Protein AF-A0A3B8IC96-F1 (afdb_monomer_lite)

Foldseek 3Di:
DDLLLLLLLLLCVVCVVVVRNVCSLVRSLLLVLVLVLLVVVLVLLVVCVVDVCSVVVVVVVLCVVPNPPDVVVSVVVVSVVSSVVSSVVSCVPQSDPVNSVVSVVVLVPDDPVVSVVSSVSNVCSSVVSVVVSVVSVVVSVVVD

Sequence (144 aa):
MNLIQALYCNQYFELKPKGKADMAKKNGTALTAIALVMYVFGFIFLAMIISPGLDEAMGDLLKDIFGRRQGRMVGRLVALVVFAAIFGIVKLVWDREPVYQATIQQFERMPEGEQARISKKGFRFFVFSLPSIALVILYAFLAS

Secondary structure (DSSP, 8-state):
--HHHHHHHHHHHHHGGGT-HHHHHHHHHHHHHHHHHHHHHHHHHHHHHH-TTHHHHHHHHHHHHH-S--HHHHHHHHHHHHHHHHHHHHHHHT--HHHHHHHHHHHHTS-HHHHHHHHHHHHHHHHHHHHHHHHHHHHHHHH-

Structure (mmCIF, N/CA/C/O backbone):
data_AF-A0A3B8IC96-F1
#
_entry.id   AF-A0A3B8IC96-F1
#
loop_
_atom_site.group_PDB
_atom_site.id
_atom_site.type_symbol
_atom_site.label_atom_id
_atom_site.label_alt_id
_atom_site.label_comp_id
_atom_site.label_asym_id
_atom_site.label_entity_id
_atom_site.label_seq_id
_atom_site.pdbx_PDB_ins_code
_atom_site.Cartn_x
_atom_site.Cartn_y
_atom_site.Cartn_z
_atom_site.occupancy
_atom_site.B_iso_or_equiv
_atom_site.auth_seq_id
_atom_site.auth_comp_id
_atom_site.auth_asym_id
_atom_site.auth_atom_id
_atom_site.pdbx_PDB_model_num
ATOM 1 N N . MET A 1 1 ? -2.648 -11.159 12.282 1.00 85.06 1 MET A N 1
ATOM 2 C CA . MET A 1 1 ? -2.939 -10.248 11.153 1.00 85.06 1 MET A CA 1
ATOM 3 C C . MET A 1 1 ? -1.672 -9.934 10.377 1.00 85.06 1 MET A C 1
ATOM 5 O O . MET A 1 1 ? -0.636 -9.664 10.992 1.00 85.06 1 MET A O 1
ATOM 9 N N . ASN A 1 2 ? -1.748 -9.992 9.046 1.00 89.56 2 ASN A N 1
ATOM 10 C CA . ASN A 1 2 ? -0.651 -9.600 8.153 1.00 89.56 2 ASN A CA 1
ATOM 11 C C . ASN A 1 2 ? -0.554 -8.062 8.008 1.00 89.56 2 ASN A C 1
ATOM 13 O O . ASN A 1 2 ? -1.344 -7.328 8.602 1.00 89.56 2 ASN A O 1
ATOM 17 N N . LEU A 1 3 ? 0.450 -7.568 7.271 1.00 87.19 3 LEU A N 1
ATOM 18 C CA . LEU A 1 3 ? 0.704 -6.125 7.122 1.00 87.19 3 LEU A CA 1
ATOM 19 C C . LEU A 1 3 ? -0.425 -5.392 6.389 1.00 87.19 3 LEU A C 1
ATOM 21 O O . LEU A 1 3 ? -0.806 -4.303 6.807 1.00 87.19 3 LEU A O 1
ATOM 25 N N . ILE A 1 4 ? -0.995 -6.014 5.356 1.00 86.88 4 ILE A N 1
ATOM 26 C CA . ILE A 1 4 ? -2.117 -5.449 4.600 1.00 86.88 4 ILE A CA 1
ATOM 27 C C . ILE A 1 4 ? -3.335 -5.319 5.517 1.00 86.88 4 ILE A C 1
ATOM 29 O O . ILE A 1 4 ? -3.873 -4.233 5.672 1.00 86.88 4 ILE A O 1
ATOM 33 N N . GLN A 1 5 ? -3.714 -6.382 6.227 1.00 91.56 5 GLN A N 1
ATOM 34 C CA . GLN A 1 5 ? -4.797 -6.351 7.216 1.00 91.56 5 GLN A CA 1
ATOM 35 C C . GLN A 1 5 ? -4.562 -5.286 8.292 1.00 91.56 5 GLN A C 1
ATOM 37 O O . GLN A 1 5 ? -5.484 -4.559 8.642 1.00 91.56 5 GLN A O 1
ATOM 42 N N . ALA A 1 6 ? -3.326 -5.148 8.783 1.00 93.31 6 ALA A N 1
ATOM 43 C CA . ALA A 1 6 ? -2.980 -4.124 9.765 1.00 93.31 6 ALA A CA 1
ATOM 44 C C . ALA A 1 6 ? -3.204 -2.694 9.238 1.00 93.31 6 ALA A C 1
ATOM 46 O O . ALA A 1 6 ? -3.570 -1.819 10.019 1.00 93.31 6 ALA A O 1
ATOM 47 N N . LEU A 1 7 ? -3.030 -2.459 7.933 1.00 92.19 7 LEU A N 1
ATOM 48 C CA . LEU A 1 7 ? -3.349 -1.193 7.262 1.00 92.19 7 LEU A CA 1
ATOM 49 C C . LEU A 1 7 ? -4.860 -0.909 7.260 1.00 92.19 7 LEU A C 1
ATOM 51 O O . LEU A 1 7 ? -5.272 0.195 7.611 1.00 92.19 7 LEU A O 1
ATOM 55 N N . TYR A 1 8 ? -5.697 -1.905 6.950 1.00 92.88 8 TYR A N 1
ATOM 56 C CA . TYR A 1 8 ? -7.159 -1.761 7.051 1.00 92.88 8 TYR A CA 1
ATOM 57 C C . TYR A 1 8 ? -7.604 -1.517 8.498 1.00 92.88 8 TYR A C 1
ATOM 59 O O . TYR A 1 8 ? -8.423 -0.632 8.748 1.00 92.88 8 TYR A O 1
ATOM 67 N N . CYS A 1 9 ? -7.032 -2.247 9.460 1.00 94.75 9 CYS A N 1
ATOM 68 C CA . CYS A 1 9 ? -7.312 -2.049 10.881 1.00 94.75 9 CYS A CA 1
ATOM 69 C C . CYS A 1 9 ? -6.865 -0.669 11.372 1.00 94.75 9 CYS A C 1
ATOM 71 O O . CYS A 1 9 ? -7.561 -0.063 12.178 1.00 94.75 9 CYS A O 1
ATOM 73 N N . ASN A 1 10 ? -5.737 -0.148 10.878 1.00 95.50 10 ASN A N 1
ATOM 74 C CA . ASN A 1 10 ? -5.294 1.209 11.183 1.00 95.50 10 ASN A CA 1
ATOM 75 C C . ASN A 1 10 ? -6.316 2.251 10.710 1.00 95.50 10 ASN A C 1
ATOM 77 O O . ASN A 1 10 ? -6.762 3.066 11.514 1.00 95.50 10 ASN A O 1
ATOM 81 N N . GLN A 1 11 ? -6.745 2.175 9.448 1.00 95.56 11 GLN A N 1
ATOM 82 C CA . GLN A 1 11 ? -7.745 3.101 8.912 1.00 95.56 11 GLN A CA 1
ATOM 83 C C . GLN A 1 11 ? -9.079 2.995 9.652 1.00 95.56 11 GLN A C 1
ATOM 85 O O . GLN A 1 11 ? -9.709 4.010 9.943 1.00 95.56 11 GLN A O 1
ATOM 90 N N . TYR A 1 12 ? -9.492 1.782 10.020 1.00 95.44 12 TYR A N 1
ATOM 91 C CA . TYR A 1 12 ? -10.693 1.574 10.822 1.00 95.44 12 TYR A CA 1
ATOM 92 C C . TYR A 1 12 ? -10.560 2.180 12.221 1.00 95.44 12 TYR A C 1
ATOM 94 O O . TYR A 1 12 ? -11.424 2.948 12.638 1.00 95.44 12 TYR A O 1
ATOM 102 N N . PHE A 1 13 ? -9.455 1.911 12.917 1.00 95.62 13 PHE A N 1
ATOM 103 C CA . PHE A 1 13 ? -9.173 2.441 14.251 1.00 95.62 13 PHE A CA 1
ATOM 104 C C . PHE A 1 13 ? -9.148 3.977 14.278 1.00 95.62 13 PHE A C 1
ATOM 106 O O . PHE A 1 13 ? -9.647 4.589 15.218 1.00 95.62 13 PHE A O 1
ATOM 113 N N . GLU A 1 14 ? -8.614 4.616 13.235 1.00 94.56 14 GLU A N 1
ATOM 114 C CA . GLU A 1 14 ? -8.536 6.079 13.145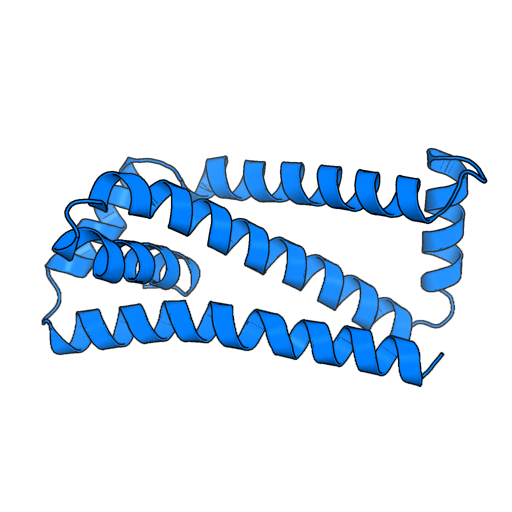 1.00 94.56 14 GLU A CA 1
ATOM 115 C C . GLU A 1 14 ? -9.860 6.756 12.762 1.00 94.56 14 GLU A C 1
ATOM 117 O O . GLU A 1 14 ? -10.097 7.909 13.143 1.00 94.56 14 GLU A O 1
ATOM 122 N N . LEU A 1 15 ? -10.707 6.081 11.977 1.00 95.25 15 LEU A N 1
A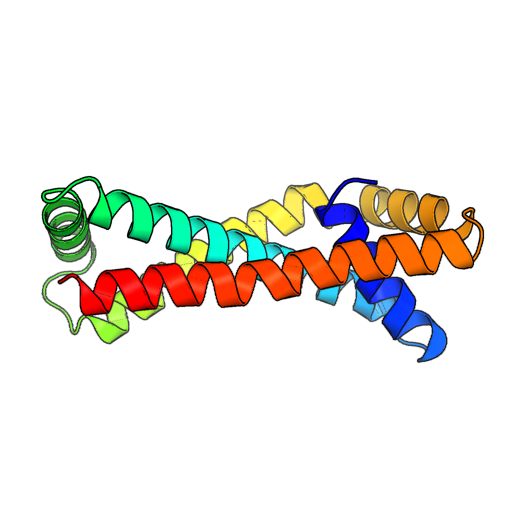TOM 123 C CA . LEU A 1 15 ? -11.926 6.665 11.408 1.00 95.25 15 LEU A CA 1
ATOM 124 C C . LEU A 1 15 ? -13.205 6.275 12.151 1.00 95.25 15 LEU A C 1
ATOM 126 O O . LEU A 1 15 ? -14.151 7.065 12.160 1.00 95.25 15 LEU A O 1
ATOM 130 N N . LYS A 1 16 ? -13.237 5.116 12.817 1.00 94.50 16 LYS A N 1
ATOM 131 C CA . LYS A 1 16 ? -14.359 4.683 13.664 1.00 94.50 16 LYS A CA 1
ATOM 132 C C . LYS A 1 16 ? -14.750 5.730 14.720 1.00 94.50 16 LYS A C 1
ATOM 134 O O . LYS A 1 16 ? -15.917 6.117 14.716 1.00 94.50 16 LYS A O 1
ATOM 139 N N . PRO A 1 17 ? -13.838 6.269 15.560 1.00 93.75 17 PRO A N 1
ATOM 140 C CA . PRO A 1 17 ? -14.208 7.282 16.557 1.00 93.75 17 PRO A CA 1
ATOM 141 C C . PRO A 1 17 ? -14.672 8.609 15.934 1.00 93.75 17 PRO A C 1
ATOM 143 O O . PRO A 1 17 ? -15.265 9.434 16.618 1.00 93.75 17 PRO A O 1
ATOM 146 N N . LYS A 1 18 ? -14.430 8.819 14.632 1.00 94.56 18 LYS A N 1
ATOM 147 C CA . LYS A 1 18 ? -14.869 9.998 13.869 1.00 94.56 18 LYS A CA 1
ATOM 148 C C . LYS A 1 18 ? -16.199 9.773 13.137 1.00 94.56 18 LYS A C 1
ATOM 150 O O . LYS A 1 18 ? -16.595 10.630 12.352 1.00 94.56 18 LYS A O 1
ATOM 155 N N . GLY A 1 19 ? -16.843 8.616 13.320 1.00 92.62 19 GLY A N 1
ATOM 156 C CA . GLY A 1 19 ? -18.077 8.249 12.619 1.00 92.62 19 GLY A CA 1
ATOM 157 C C . GLY A 1 19 ? -17.895 7.966 11.122 1.00 92.62 19 GLY A C 1
ATOM 158 O O . GLY A 1 19 ? -18.861 8.054 10.375 1.00 92.62 19 GLY A O 1
ATOM 159 N N . LYS A 1 20 ? -16.670 7.652 10.670 1.00 93.31 20 LYS A N 1
ATOM 160 C CA . LYS A 1 20 ? -16.314 7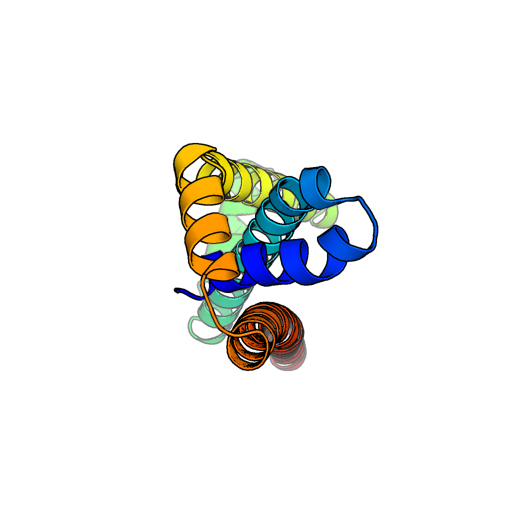.443 9.248 1.00 93.31 20 LYS A CA 1
ATOM 161 C C . LYS A 1 20 ? -15.816 6.021 8.963 1.00 93.31 20 LYS A C 1
ATOM 163 O O . LYS A 1 20 ? -14.902 5.812 8.165 1.00 93.31 20 LYS A O 1
ATOM 168 N N . ALA A 1 21 ? -16.357 5.039 9.680 1.00 87.88 21 ALA A N 1
ATOM 169 C CA . ALA A 1 21 ? -15.950 3.637 9.567 1.00 87.88 21 ALA A CA 1
ATOM 170 C C . ALA A 1 21 ? -16.179 3.062 8.154 1.00 87.88 21 ALA A C 1
ATOM 172 O O . ALA A 1 21 ? -15.392 2.250 7.676 1.00 87.88 21 ALA A O 1
ATOM 173 N N . ASP A 1 22 ? -17.207 3.540 7.459 1.00 86.62 22 ASP A N 1
ATOM 174 C CA . ASP A 1 22 ? -17.538 3.220 6.067 1.00 86.62 22 ASP A CA 1
ATOM 175 C C . ASP A 1 22 ? -16.428 3.615 5.072 1.00 86.62 22 ASP A C 1
ATOM 177 O O . ASP A 1 22 ? -16.190 2.931 4.071 1.00 86.62 22 ASP A O 1
ATOM 181 N N . MET A 1 23 ? -15.694 4.689 5.369 1.00 91.25 23 MET A N 1
ATOM 182 C CA . MET A 1 23 ? -14.573 5.164 4.555 1.00 91.25 23 MET A CA 1
ATOM 183 C C . MET A 1 23 ? -13.274 4.393 4.818 1.00 91.25 23 MET A C 1
ATOM 185 O O . MET A 1 23 ? -12.370 4.409 3.979 1.00 91.25 23 MET A O 1
ATOM 189 N N . ALA A 1 24 ? -13.171 3.682 5.944 1.00 92.38 24 ALA A N 1
ATOM 190 C CA . ALA A 1 24 ? -11.949 2.984 6.336 1.00 92.38 24 ALA A CA 1
ATOM 191 C C . ALA A 1 24 ? -11.536 1.896 5.347 1.00 92.38 24 ALA A C 1
ATOM 193 O O . ALA A 1 24 ? -10.348 1.748 5.058 1.00 92.38 24 ALA A O 1
ATOM 194 N N . LYS A 1 25 ? -12.510 1.176 4.785 1.00 91.62 25 LYS A N 1
ATOM 195 C CA . LYS A 1 25 ? -12.265 0.179 3.743 1.00 91.62 25 LYS A CA 1
ATOM 196 C C . LYS A 1 25 ? -11.642 0.821 2.503 1.00 91.62 25 LYS A C 1
ATOM 198 O O . LYS A 1 25 ? -10.547 0.441 2.104 1.00 91.62 25 LYS A O 1
ATOM 203 N N . LYS A 1 26 ? -12.292 1.852 1.948 1.00 90.88 26 LYS A N 1
ATOM 204 C CA . LYS A 1 26 ? -11.813 2.567 0.751 1.00 90.88 26 LYS A CA 1
ATOM 205 C C . LYS A 1 26 ? -10.406 3.134 0.954 1.00 90.88 26 LYS A C 1
ATOM 207 O O . LYS A 1 26 ? -9.553 2.971 0.083 1.00 90.88 26 LYS A O 1
ATOM 212 N N . ASN A 1 27 ? -10.153 3.749 2.109 1.00 91.69 27 ASN A N 1
ATOM 213 C CA . ASN A 1 27 ? -8.840 4.298 2.436 1.00 91.69 27 ASN A CA 1
ATOM 214 C C . ASN A 1 27 ? -7.787 3.195 2.597 1.00 91.69 27 ASN A C 1
ATOM 216 O O . ASN A 1 27 ? -6.694 3.323 2.053 1.00 91.69 27 ASN A O 1
ATOM 220 N N . GLY A 1 28 ? -8.114 2.096 3.282 1.00 91.19 28 GLY A N 1
ATOM 221 C CA . GLY A 1 28 ? -7.220 0.944 3.431 1.00 91.19 28 GLY A CA 1
ATOM 222 C C . GLY A 1 28 ? -6.823 0.341 2.081 1.00 91.19 28 GLY A C 1
ATOM 223 O O . GLY A 1 28 ? -5.640 0.079 1.843 1.00 91.19 28 GLY A O 1
ATOM 224 N N . THR A 1 29 ? -7.784 0.214 1.165 1.00 91.62 29 THR A N 1
ATOM 225 C CA . THR A 1 29 ? -7.575 -0.254 -0.212 1.00 91.62 29 THR A CA 1
ATOM 226 C C . THR A 1 29 ? -6.659 0.686 -0.991 1.00 91.62 29 THR A C 1
ATOM 228 O O . THR A 1 29 ? -5.673 0.239 -1.580 1.00 91.62 29 THR A O 1
ATOM 231 N N . ALA A 1 30 ? -6.929 1.994 -0.948 1.00 90.38 30 ALA A N 1
ATOM 232 C CA . ALA A 1 30 ? -6.109 2.998 -1.621 1.00 90.38 30 ALA A CA 1
ATOM 233 C C . ALA A 1 30 ? -4.671 3.038 -1.077 1.00 90.38 30 ALA A C 1
ATOM 235 O O . ALA A 1 30 ? -3.725 2.989 -1.859 1.00 90.38 30 ALA A O 1
ATOM 236 N N . LEU A 1 31 ? -4.489 3.061 0.247 1.00 90.62 31 LEU A N 1
ATOM 237 C CA . LEU A 1 31 ? -3.163 3.077 0.876 1.00 90.62 31 LEU A CA 1
ATOM 238 C C . LEU A 1 31 ? -2.366 1.806 0.578 1.00 90.62 31 LEU A C 1
ATOM 240 O O . LEU A 1 31 ? -1.170 1.885 0.307 1.00 90.62 31 LEU A O 1
ATOM 244 N N . THR A 1 32 ? -3.026 0.646 0.574 1.00 90.19 32 THR A N 1
ATOM 245 C CA . THR A 1 32 ? -2.392 -0.624 0.190 1.00 90.19 32 THR A CA 1
ATOM 246 C C . THR A 1 32 ? -1.932 -0.583 -1.264 1.00 90.19 32 THR A C 1
ATOM 248 O O . THR A 1 32 ? -0.796 -0.951 -1.556 1.00 90.19 32 THR A O 1
ATOM 251 N N . ALA A 1 33 ? -2.780 -0.101 -2.177 1.00 90.69 33 ALA A N 1
ATOM 252 C CA . ALA A 1 33 ? -2.418 0.030 -3.584 1.00 90.69 33 ALA A CA 1
ATOM 253 C C . ALA A 1 33 ? -1.247 1.003 -3.782 1.00 90.69 33 ALA A C 1
ATOM 255 O O . ALA A 1 33 ? -0.302 0.667 -4.490 1.00 90.69 33 ALA A O 1
ATOM 256 N N . ILE A 1 34 ? -1.264 2.160 -3.110 1.00 88.00 34 ILE A N 1
ATOM 257 C CA . ILE A 1 34 ? -0.164 3.134 -3.151 1.00 88.00 34 ILE A CA 1
ATOM 258 C C . ILE A 1 34 ? 1.134 2.496 -2.648 1.00 88.00 34 ILE A C 1
ATOM 260 O O . ILE A 1 34 ? 2.150 2.583 -3.332 1.00 88.00 34 ILE A O 1
ATOM 264 N N . ALA A 1 35 ? 1.110 1.817 -1.498 1.00 87.88 35 ALA A N 1
ATOM 265 C CA . ALA A 1 35 ? 2.294 1.155 -0.954 1.00 87.88 35 ALA A CA 1
ATOM 266 C C . ALA A 1 35 ? 2.865 0.111 -1.929 1.00 87.88 35 ALA A C 1
ATOM 268 O O . ALA A 1 35 ? 4.069 0.086 -2.169 1.00 87.88 35 ALA A O 1
ATOM 269 N N . LEU A 1 36 ? 2.010 -0.718 -2.538 1.00 88.81 36 LEU A N 1
ATOM 270 C CA . LEU A 1 36 ? 2.435 -1.727 -3.512 1.00 88.81 36 LEU A CA 1
ATOM 271 C C . LEU A 1 36 ? 2.993 -1.109 -4.799 1.00 88.81 36 LEU A C 1
ATOM 273 O O . LEU A 1 36 ? 4.023 -1.566 -5.285 1.00 88.81 36 LEU A O 1
ATOM 277 N N . VAL A 1 37 ? 2.358 -0.060 -5.327 1.00 88.06 37 VAL A N 1
ATOM 278 C CA . VAL A 1 37 ? 2.859 0.688 -6.493 1.00 88.06 37 VAL A CA 1
ATOM 279 C C . VAL A 1 37 ? 4.242 1.252 -6.206 1.00 88.06 37 VAL A C 1
ATOM 281 O O . VAL A 1 37 ? 5.153 1.094 -7.016 1.00 88.06 37 VAL A O 1
ATOM 284 N N . MET A 1 38 ? 4.413 1.858 -5.031 1.00 84.94 38 MET A N 1
ATOM 285 C CA . MET A 1 38 ? 5.709 2.360 -4.603 1.00 84.94 38 MET A CA 1
ATOM 286 C C . MET A 1 38 ? 6.728 1.219 -4.547 1.00 84.94 38 MET A C 1
ATOM 288 O O . MET A 1 38 ? 7.818 1.377 -5.089 1.00 84.94 38 MET A O 1
ATOM 292 N N . TYR A 1 39 ? 6.398 0.066 -3.951 1.00 86.06 39 TYR A N 1
ATOM 293 C CA . TYR A 1 39 ? 7.320 -1.075 -3.894 1.00 86.06 39 TYR A CA 1
ATOM 294 C C . TYR A 1 39 ? 7.720 -1.591 -5.276 1.00 86.06 39 TYR A C 1
ATOM 296 O O . TYR A 1 39 ? 8.892 -1.896 -5.484 1.00 86.06 39 TYR A O 1
ATOM 304 N N . VAL A 1 40 ? 6.781 -1.655 -6.223 1.00 87.38 40 VAL A N 1
ATOM 305 C CA . VAL A 1 40 ? 7.074 -2.052 -7.607 1.00 87.38 40 VAL A CA 1
ATOM 306 C C . VAL A 1 40 ? 8.053 -1.073 -8.249 1.00 87.38 40 VAL A C 1
ATOM 308 O O . VAL A 1 40 ? 9.061 -1.505 -8.803 1.00 87.38 40 VAL A O 1
ATOM 311 N N . PHE A 1 41 ? 7.821 0.235 -8.123 1.00 83.50 41 PHE A N 1
ATOM 312 C CA . PHE A 1 41 ? 8.763 1.225 -8.647 1.00 83.50 41 PHE A CA 1
ATOM 313 C C . PHE A 1 41 ? 10.118 1.172 -7.947 1.00 83.50 41 PHE A C 1
ATOM 315 O O . PHE A 1 41 ? 11.141 1.169 -8.623 1.00 83.50 41 PHE A O 1
ATOM 322 N N . GLY A 1 42 ? 10.144 1.075 -6.617 1.00 83.81 42 GLY A N 1
ATOM 323 C CA . GLY A 1 42 ? 11.382 0.944 -5.853 1.00 83.81 42 GLY A CA 1
ATOM 324 C C . GLY A 1 42 ? 12.197 -0.278 -6.276 1.00 83.81 42 GLY A C 1
ATOM 325 O O . GLY A 1 42 ? 13.411 -0.178 -6.428 1.00 83.81 42 GLY A O 1
ATOM 326 N N . PHE A 1 43 ? 11.533 -1.407 -6.538 1.00 85.44 43 PHE A N 1
ATOM 327 C CA . PHE A 1 43 ? 12.180 -2.609 -7.056 1.00 85.44 43 PHE A CA 1
ATOM 328 C C . PHE A 1 43 ? 12.751 -2.404 -8.465 1.00 85.44 43 PHE A C 1
ATOM 330 O O . PHE A 1 43 ? 13.893 -2.781 -8.710 1.00 85.44 43 PHE A O 1
ATOM 337 N N . ILE A 1 44 ? 11.998 -1.770 -9.371 1.00 83.62 44 ILE A N 1
ATOM 338 C CA . ILE A 1 44 ? 12.472 -1.453 -10.729 1.00 83.62 44 ILE A CA 1
ATOM 339 C C . ILE A 1 44 ? 13.707 -0.543 -10.671 1.00 83.62 44 ILE A C 1
ATOM 341 O O . ILE A 1 44 ? 14.710 -0.844 -11.311 1.00 83.62 44 ILE A O 1
ATOM 345 N N . PHE A 1 45 ? 13.671 0.524 -9.866 1.00 80.50 45 PHE A N 1
ATOM 346 C CA . PHE A 1 45 ? 14.817 1.424 -9.699 1.00 80.50 45 PHE A CA 1
ATOM 347 C C . PHE A 1 45 ? 16.037 0.706 -9.122 1.00 80.50 45 PHE A C 1
ATOM 349 O O . PHE A 1 45 ? 17.146 0.880 -9.620 1.00 80.50 45 PHE A O 1
ATOM 356 N N . LEU A 1 46 ? 15.844 -0.137 -8.105 1.00 83.62 46 LEU A N 1
ATOM 357 C CA . LEU A 1 46 ? 16.933 -0.926 -7.537 1.00 83.62 46 LEU A CA 1
ATOM 358 C C . LEU A 1 46 ? 17.538 -1.884 -8.576 1.00 83.62 46 LEU A C 1
ATOM 360 O O . LEU A 1 46 ? 18.756 -2.026 -8.641 1.00 83.62 46 LEU A O 1
ATOM 364 N N . ALA A 1 47 ? 16.706 -2.509 -9.410 1.00 84.38 47 ALA A N 1
ATOM 365 C CA . ALA A 1 47 ? 17.170 -3.384 -10.481 1.00 84.38 47 ALA A CA 1
ATOM 366 C C . ALA A 1 47 ? 17.991 -2.621 -11.536 1.00 84.38 47 ALA A C 1
ATOM 368 O O . ALA A 1 47 ? 18.999 -3.148 -12.001 1.00 84.38 47 ALA A O 1
ATOM 369 N N . MET A 1 48 ? 17.609 -1.381 -11.865 1.00 81.50 48 MET A N 1
ATOM 370 C CA . MET A 1 48 ? 18.371 -0.515 -12.778 1.00 81.50 48 MET A CA 1
ATOM 371 C C . MET A 1 48 ? 19.740 -0.132 -12.203 1.00 81.50 48 MET A C 1
ATOM 373 O O . MET A 1 48 ? 20.723 -0.137 -12.930 1.00 81.50 48 MET A O 1
ATOM 377 N N . ILE A 1 49 ? 19.831 0.129 -10.893 1.00 81.00 49 ILE A N 1
ATOM 378 C CA . ILE A 1 49 ? 21.118 0.410 -10.231 1.00 81.00 49 ILE A CA 1
ATOM 379 C C . ILE A 1 49 ? 22.057 -0.803 -10.305 1.00 81.00 49 ILE A C 1
ATOM 381 O O . ILE A 1 49 ? 23.257 -0.656 -10.518 1.00 81.00 49 ILE A O 1
ATOM 385 N N . ILE A 1 50 ? 21.524 -2.007 -10.088 1.00 85.25 50 ILE A N 1
ATOM 386 C CA . ILE A 1 50 ? 22.330 -3.236 -10.042 1.00 85.25 50 ILE A CA 1
ATOM 387 C C . ILE A 1 50 ? 22.709 -3.709 -11.456 1.00 85.25 50 ILE A C 1
ATOM 389 O O . ILE A 1 50 ? 23.747 -4.348 -11.632 1.00 85.25 50 ILE A O 1
ATOM 393 N N . SER A 1 51 ? 21.880 -3.418 -12.462 1.00 85.06 51 SER A N 1
ATOM 394 C CA . SER A 1 51 ? 22.058 -3.878 -13.838 1.00 85.06 51 SER A CA 1
ATOM 395 C C . SER A 1 51 ? 22.145 -2.693 -14.814 1.00 85.06 51 SER A C 1
ATOM 397 O O . SER A 1 51 ? 21.111 -2.220 -15.285 1.00 85.06 51 SER A O 1
ATOM 399 N N . PRO A 1 52 ? 23.363 -2.250 -15.181 1.00 73.50 52 PRO A N 1
ATOM 400 C CA . PRO A 1 52 ? 23.593 -1.047 -15.992 1.00 73.50 52 PRO A CA 1
ATOM 401 C C . PRO A 1 52 ? 23.169 -1.142 -17.473 1.00 73.50 52 PRO A C 1
ATOM 403 O O . PRO A 1 52 ? 23.512 -0.264 -18.246 1.00 73.50 52 PRO A O 1
ATOM 406 N N . GLY A 1 53 ? 22.473 -2.206 -17.891 1.00 80.25 53 GLY A N 1
ATOM 407 C CA . GLY A 1 53 ? 21.825 -2.289 -19.212 1.00 80.25 53 GLY A CA 1
ATOM 408 C C . GLY A 1 53 ? 20.298 -2.374 -19.133 1.00 80.25 53 GLY A C 1
ATOM 409 O O . GLY A 1 53 ? 19.615 -2.452 -20.156 1.00 80.25 53 GLY A O 1
ATOM 410 N N . LEU A 1 54 ? 19.739 -2.415 -17.919 1.00 81.81 54 LEU A N 1
ATOM 411 C CA . LEU A 1 54 ? 18.297 -2.515 -17.717 1.00 81.81 54 LEU A CA 1
ATOM 412 C C . LEU A 1 54 ? 17.601 -1.170 -17.947 1.00 81.81 54 LEU A C 1
ATOM 414 O O . LEU A 1 54 ? 16.454 -1.143 -18.392 1.00 81.81 54 LEU A O 1
ATOM 418 N N . ASP A 1 55 ? 18.278 -0.065 -17.653 1.00 79.31 55 ASP A N 1
ATOM 419 C CA . ASP A 1 55 ? 17.804 1.292 -17.913 1.00 79.31 55 ASP A CA 1
ATOM 420 C C . ASP A 1 55 ? 17.649 1.557 -19.419 1.00 79.31 55 ASP A C 1
ATOM 422 O O . ASP A 1 55 ? 16.588 2.022 -19.848 1.00 79.31 55 ASP A O 1
ATOM 426 N N . GLU A 1 56 ? 18.645 1.174 -20.224 1.00 81.94 56 GLU A N 1
ATOM 427 C CA . GLU A 1 56 ? 18.605 1.256 -21.686 1.00 81.94 56 GLU A CA 1
ATOM 428 C C . GLU A 1 56 ? 17.492 0.368 -22.252 1.00 81.94 56 GLU A C 1
ATOM 430 O O . GLU A 1 56 ? 16.631 0.857 -22.986 1.00 81.94 56 GLU A O 1
ATOM 435 N N . ALA A 1 57 ? 17.422 -0.901 -21.831 1.00 83.38 57 ALA A N 1
ATOM 436 C CA . ALA A 1 57 ? 16.397 -1.838 -22.294 1.00 83.38 57 ALA A CA 1
ATOM 437 C C . ALA A 1 57 ? 14.966 -1.384 -21.943 1.00 83.38 57 ALA A C 1
ATOM 439 O O . ALA A 1 57 ? 14.051 -1.481 -22.766 1.00 83.38 57 ALA A O 1
ATOM 440 N N . MET A 1 58 ? 14.750 -0.861 -20.731 1.00 80.75 58 MET A N 1
ATOM 441 C CA . MET A 1 58 ? 13.453 -0.307 -20.324 1.00 80.75 58 MET A CA 1
ATOM 442 C C . MET A 1 58 ? 13.133 0.984 -21.081 1.00 80.75 58 MET A C 1
ATOM 444 O O . MET A 1 58 ? 11.984 1.200 -21.475 1.00 80.75 58 MET A O 1
ATOM 448 N N . GLY A 1 59 ? 14.134 1.838 -21.301 1.00 81.19 59 GLY A N 1
ATOM 449 C CA . GLY A 1 59 ? 14.001 3.061 -22.082 1.00 81.19 59 GLY A CA 1
ATOM 450 C C . GLY A 1 59 ? 13.609 2.780 -23.530 1.00 81.19 59 GLY A C 1
ATOM 451 O O . GLY A 1 59 ? 12.711 3.440 -24.055 1.00 81.19 59 GLY A O 1
ATOM 452 N N . ASP A 1 60 ? 14.229 1.785 -24.156 1.00 84.44 60 ASP A N 1
ATOM 453 C CA . ASP A 1 60 ? 13.939 1.385 -25.531 1.00 84.44 60 ASP A CA 1
ATOM 454 C C . ASP A 1 60 ? 12.566 0.723 -25.656 1.00 84.44 60 ASP A C 1
ATOM 456 O O . ASP A 1 60 ? 11.786 1.123 -26.518 1.00 84.44 60 ASP A O 1
ATOM 460 N N . LEU A 1 61 ? 12.180 -0.142 -24.712 1.00 83.94 61 LEU A N 1
ATOM 461 C CA . LEU A 1 61 ? 10.818 -0.686 -24.658 1.00 83.94 61 LEU A CA 1
ATOM 462 C C . LEU A 1 61 ? 9.758 0.427 -24.585 1.00 83.94 61 LEU A C 1
ATOM 464 O O . LEU A 1 61 ? 8.734 0.383 -25.270 1.00 83.94 61 LEU A O 1
ATOM 468 N N . LEU A 1 62 ? 9.989 1.449 -23.755 1.00 82.38 62 LEU A N 1
ATOM 469 C CA . LEU A 1 62 ? 9.072 2.584 -23.647 1.00 82.38 62 LEU A CA 1
ATOM 470 C C . LEU A 1 62 ? 9.032 3.418 -24.933 1.00 82.38 62 LEU A C 1
ATOM 472 O O . LEU A 1 62 ? 7.955 3.899 -25.300 1.00 82.38 62 LEU A O 1
ATOM 476 N N . LYS A 1 63 ? 10.166 3.577 -25.628 1.00 82.88 63 LYS A N 1
ATOM 477 C CA . LYS A 1 63 ? 10.220 4.241 -26.940 1.00 82.88 63 LYS A CA 1
ATOM 478 C C . LYS A 1 63 ? 9.478 3.438 -28.008 1.00 82.88 63 LYS A C 1
ATOM 480 O O . LYS A 1 63 ? 8.807 4.059 -28.828 1.00 82.88 63 LYS A O 1
ATOM 485 N N . ASP A 1 64 ? 9.540 2.112 -27.981 1.00 84.12 64 ASP A N 1
ATOM 486 C CA . ASP A 1 64 ? 8.849 1.255 -28.950 1.00 84.12 64 ASP A CA 1
ATOM 487 C C . ASP A 1 64 ? 7.327 1.297 -28.765 1.00 84.12 64 ASP A C 1
ATOM 489 O O . ASP A 1 64 ? 6.580 1.381 -29.741 1.00 84.12 64 ASP A O 1
ATOM 493 N N . ILE A 1 65 ? 6.849 1.314 -27.516 1.00 82.50 65 ILE A N 1
ATOM 494 C CA . ILE A 1 65 ? 5.408 1.334 -27.214 1.00 82.50 65 ILE A CA 1
ATOM 495 C C . ILE A 1 65 ? 4.808 2.739 -27.389 1.00 82.50 65 ILE A C 1
ATOM 497 O O . ILE A 1 65 ? 3.691 2.881 -27.890 1.00 82.50 65 ILE A O 1
ATOM 501 N N . PHE A 1 66 ? 5.515 3.790 -26.958 1.00 80.62 66 PHE A N 1
ATOM 502 C CA . PHE A 1 66 ? 4.958 5.150 -26.867 1.00 80.62 66 PHE A CA 1
ATOM 503 C C . PHE A 1 66 ? 5.588 6.173 -27.830 1.00 80.62 66 PHE A C 1
ATOM 505 O O . PHE A 1 66 ? 5.133 7.324 -27.894 1.00 80.62 66 PHE A O 1
ATOM 512 N N . GLY A 1 67 ? 6.601 5.773 -28.602 1.00 78.19 67 GLY A N 1
ATOM 513 C CA . GLY A 1 67 ? 7.381 6.638 -29.489 1.00 78.19 67 GLY A CA 1
ATOM 514 C C . GLY A 1 67 ? 8.342 7.573 -28.743 1.00 78.19 67 GLY A C 1
ATOM 515 O O . GLY A 1 67 ? 8.386 7.624 -27.515 1.00 78.19 67 GLY A O 1
ATOM 516 N N . ARG A 1 68 ? 9.073 8.419 -29.487 1.00 71.50 68 ARG A N 1
ATOM 517 C CA . ARG A 1 68 ? 9.949 9.484 -28.937 1.00 71.50 68 ARG A CA 1
ATOM 518 C C . ARG A 1 68 ? 9.167 10.685 -28.367 1.00 71.50 68 ARG A C 1
ATOM 520 O O . ARG A 1 68 ? 9.585 11.834 -28.508 1.00 71.50 68 ARG A O 1
ATOM 527 N N . ARG A 1 69 ? 7.989 10.454 -27.782 1.00 64.69 69 ARG A N 1
ATOM 528 C CA . ARG A 1 69 ? 7.173 11.516 -27.172 1.00 64.69 69 ARG A CA 1
ATOM 529 C C . ARG A 1 69 ? 7.799 12.003 -25.861 1.00 64.69 69 ARG A C 1
ATOM 531 O O . ARG A 1 69 ? 8.608 11.324 -25.241 1.00 64.69 69 ARG A O 1
ATOM 538 N N . GLN A 1 70 ? 7.394 13.201 -25.435 1.00 69.69 70 GLN A N 1
ATOM 539 C CA . GLN A 1 70 ? 7.854 13.877 -24.218 1.00 69.69 70 GLN A CA 1
ATOM 540 C C . GLN A 1 70 ? 7.823 12.921 -23.004 1.00 69.69 70 GLN A C 1
ATOM 542 O O . GLN A 1 70 ? 6.746 12.521 -22.552 1.00 69.69 70 GLN A O 1
ATOM 547 N N . GLY A 1 71 ? 8.996 12.568 -22.462 1.00 72.50 71 GLY A N 1
ATOM 548 C CA . GLY A 1 71 ? 9.146 11.504 -21.452 1.00 72.50 71 GLY A CA 1
ATOM 549 C C . GLY A 1 71 ? 8.293 11.687 -20.190 1.00 72.50 71 GLY A C 1
ATOM 550 O O . GLY A 1 71 ? 7.853 10.715 -19.583 1.00 72.50 71 GLY A O 1
ATOM 551 N N . ARG A 1 72 ? 7.943 12.933 -19.841 1.00 76.88 72 ARG A N 1
ATOM 552 C CA . ARG A 1 72 ? 7.042 13.246 -18.720 1.00 76.88 72 ARG A CA 1
ATOM 553 C C . ARG A 1 72 ? 5.620 12.708 -18.925 1.00 76.88 72 ARG A C 1
ATOM 555 O O . ARG A 1 72 ? 4.998 12.258 -17.966 1.00 76.88 72 ARG A O 1
ATOM 562 N N . MET A 1 73 ? 5.088 12.776 -20.145 1.00 81.38 73 MET A N 1
ATOM 563 C CA . MET A 1 73 ? 3.741 12.279 -20.443 1.00 81.38 73 MET A CA 1
ATOM 564 C C . MET A 1 73 ? 3.715 10.749 -20.440 1.00 81.38 73 MET A C 1
ATOM 566 O O . MET A 1 73 ? 2.814 10.160 -19.848 1.00 81.38 73 MET A O 1
ATOM 570 N N . VAL A 1 74 ? 4.736 10.124 -21.035 1.00 81.44 74 VAL A N 1
ATOM 571 C CA . VAL A 1 74 ? 4.898 8.663 -21.048 1.00 81.44 74 VAL A CA 1
ATOM 572 C C . VAL A 1 74 ? 5.010 8.126 -19.621 1.00 81.44 74 VAL A C 1
ATOM 574 O O . VAL A 1 74 ? 4.249 7.239 -19.247 1.00 81.44 74 VAL A O 1
ATOM 577 N N . GLY A 1 75 ? 5.852 8.738 -18.781 1.00 79.75 75 GLY A N 1
ATOM 578 C CA . GLY A 1 75 ? 5.994 8.346 -17.377 1.00 79.75 75 GLY A CA 1
ATOM 579 C C . GLY A 1 75 ? 4.683 8.428 -16.586 1.00 79.75 75 GLY A C 1
ATOM 580 O O . GLY A 1 75 ? 4.359 7.512 -15.835 1.00 79.75 75 GLY A O 1
ATOM 581 N N . ARG A 1 76 ? 3.872 9.478 -16.798 1.00 83.56 76 ARG A N 1
ATOM 582 C CA . ARG A 1 76 ? 2.541 9.592 -16.168 1.00 83.56 76 ARG A CA 1
ATOM 583 C C . ARG A 1 76 ? 1.591 8.485 -16.612 1.00 83.56 76 ARG A C 1
ATOM 585 O O . ARG A 1 76 ? 0.842 7.968 -15.790 1.00 83.56 76 ARG A O 1
ATOM 592 N N . LEU A 1 77 ? 1.612 8.138 -17.895 1.00 85.69 77 LEU A N 1
ATOM 593 C CA . LEU A 1 77 ? 0.718 7.131 -18.451 1.00 85.69 77 LEU A CA 1
ATOM 594 C C . LEU A 1 77 ? 1.101 5.726 -17.970 1.00 85.69 77 LEU A C 1
ATOM 596 O O . LEU A 1 77 ? 0.230 4.983 -17.527 1.00 85.69 77 LEU A O 1
ATOM 600 N N . VAL A 1 78 ? 2.398 5.408 -17.942 1.00 84.94 78 VAL A N 1
ATOM 601 C CA . VAL A 1 78 ? 2.914 4.165 -17.346 1.00 84.94 78 VAL A CA 1
ATOM 602 C C . VAL A 1 78 ? 2.537 4.082 -15.867 1.00 84.94 78 VAL A C 1
ATOM 604 O O . VAL A 1 78 ? 1.980 3.075 -15.436 1.00 84.94 78 VAL A O 1
ATOM 607 N N . ALA A 1 79 ? 2.756 5.153 -15.097 1.00 84.69 79 ALA A N 1
ATOM 608 C CA . ALA A 1 79 ? 2.383 5.189 -13.685 1.00 84.69 79 ALA A CA 1
ATOM 609 C C . ALA A 1 79 ? 0.881 4.976 -13.466 1.00 84.69 79 ALA A C 1
ATOM 611 O O . ALA A 1 79 ? 0.497 4.223 -12.572 1.00 84.69 79 ALA A O 1
ATOM 612 N N . LEU A 1 80 ? 0.034 5.581 -14.301 1.00 88.19 80 LEU A N 1
ATOM 613 C CA . LEU A 1 80 ? -1.413 5.399 -14.239 1.00 88.19 80 LEU A CA 1
ATOM 614 C C . LEU A 1 80 ? -1.820 3.951 -14.534 1.00 88.19 80 LEU A C 1
ATOM 616 O O . LEU A 1 80 ? -2.644 3.398 -13.809 1.00 88.19 80 LEU A O 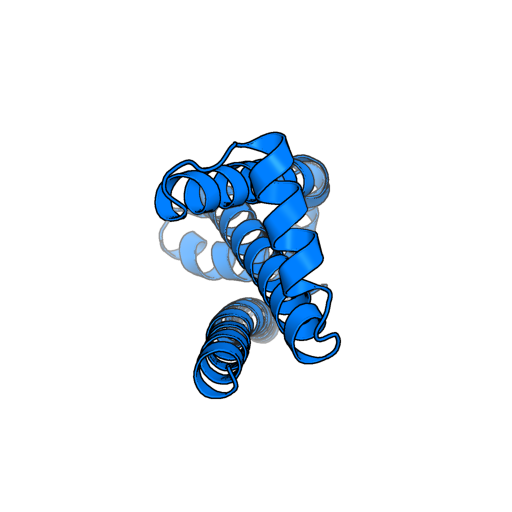1
ATOM 620 N N . VAL A 1 81 ? -1.240 3.330 -15.565 1.00 89.31 81 VAL A N 1
ATOM 621 C CA . VAL A 1 81 ? -1.533 1.938 -15.943 1.00 89.31 81 VAL A CA 1
ATOM 622 C C . VAL A 1 81 ? -1.095 0.972 -14.843 1.00 89.31 81 VAL A C 1
ATOM 624 O O . VAL A 1 81 ? -1.881 0.119 -14.431 1.00 89.31 81 VAL A O 1
ATOM 627 N N . VAL A 1 82 ? 0.120 1.139 -14.313 1.00 89.19 82 VAL A N 1
ATOM 628 C CA . VAL A 1 82 ? 0.638 0.321 -13.205 1.00 89.19 82 VAL A CA 1
ATOM 629 C C . VAL A 1 82 ? -0.225 0.498 -11.955 1.00 89.19 82 VAL A C 1
ATOM 631 O O . VAL A 1 82 ? -0.612 -0.491 -11.330 1.00 89.19 82 VAL A O 1
ATOM 634 N N . PHE A 1 83 ? -0.597 1.738 -11.622 1.00 89.56 83 PHE A N 1
ATOM 635 C CA . PHE A 1 83 ? -1.504 2.014 -10.510 1.00 89.56 83 PHE A CA 1
ATOM 636 C C . PHE A 1 83 ? -2.864 1.347 -10.713 1.00 89.56 83 PHE A C 1
ATOM 638 O O . PHE A 1 83 ? -3.347 0.682 -9.802 1.00 89.56 83 PHE A O 1
ATOM 645 N N . ALA A 1 84 ? -3.472 1.476 -11.893 1.00 92.12 84 ALA A N 1
ATOM 646 C CA . ALA A 1 84 ? -4.771 0.879 -12.191 1.00 92.12 84 ALA A CA 1
ATOM 647 C C . ALA A 1 84 ? -4.733 -0.655 -12.096 1.00 92.12 84 ALA A C 1
ATOM 649 O O . ALA A 1 84 ? -5.635 -1.250 -11.503 1.00 92.12 84 ALA A O 1
ATOM 650 N N . ALA A 1 85 ? -3.676 -1.288 -12.613 1.00 93.12 85 ALA A N 1
ATOM 651 C CA . ALA A 1 85 ? -3.481 -2.733 -12.527 1.00 93.12 85 ALA A CA 1
ATOM 652 C C . ALA A 1 85 ? -3.348 -3.199 -11.068 1.00 93.12 85 ALA A C 1
ATOM 654 O O . ALA A 1 85 ? -4.079 -4.090 -10.630 1.00 93.12 85 ALA A O 1
ATOM 655 N N . ILE A 1 86 ? -2.474 -2.556 -10.287 1.00 92.94 86 ILE A N 1
ATOM 656 C CA . ILE A 1 86 ? -2.260 -2.904 -8.875 1.00 92.94 86 ILE A CA 1
ATOM 657 C C . ILE A 1 86 ? -3.515 -2.627 -8.050 1.00 92.94 86 ILE A C 1
ATOM 659 O O . ILE A 1 86 ? -3.936 -3.480 -7.272 1.00 92.94 86 ILE A O 1
ATOM 663 N N . PHE A 1 87 ? -4.154 -1.475 -8.239 1.00 91.69 87 PHE A N 1
ATOM 664 C CA . PHE A 1 87 ? -5.401 -1.140 -7.560 1.00 91.69 87 PHE A CA 1
ATOM 665 C C . PHE A 1 87 ? -6.500 -2.159 -7.882 1.00 91.69 87 PHE A C 1
ATOM 667 O O . PHE A 1 87 ? -7.206 -2.600 -6.976 1.00 91.69 87 PHE A O 1
ATOM 674 N N . GLY A 1 88 ? -6.607 -2.594 -9.142 1.00 92.00 88 GLY A N 1
ATOM 675 C CA . GLY A 1 88 ? -7.506 -3.670 -9.559 1.00 92.00 88 GLY A CA 1
ATOM 676 C C . GLY A 1 88 ? -7.233 -4.981 -8.820 1.00 92.00 88 GLY A C 1
ATOM 677 O O . GLY A 1 88 ? -8.160 -5.572 -8.268 1.00 92.00 88 GLY A O 1
ATOM 678 N N . ILE A 1 89 ? -5.967 -5.400 -8.724 1.00 91.50 89 ILE A N 1
ATOM 679 C CA . ILE A 1 89 ? -5.566 -6.602 -7.972 1.00 91.50 89 ILE A CA 1
ATOM 680 C C . ILE A 1 89 ? -5.929 -6.464 -6.489 1.00 91.50 89 ILE A C 1
ATOM 682 O O . ILE A 1 89 ? -6.556 -7.362 -5.924 1.00 91.50 89 ILE A O 1
ATOM 686 N N . VAL A 1 90 ? -5.596 -5.334 -5.857 1.00 91.19 90 VAL A N 1
ATOM 687 C CA . VAL A 1 90 ? -5.928 -5.091 -4.444 1.00 91.19 90 VAL A CA 1
ATOM 688 C C . VAL A 1 90 ? -7.434 -5.161 -4.230 1.00 91.19 90 VAL A C 1
ATOM 690 O O . VAL A 1 90 ? -7.896 -5.809 -3.287 1.00 91.19 90 VAL A O 1
ATOM 693 N N . LYS A 1 91 ? -8.205 -4.564 -5.140 1.00 89.75 91 LYS A N 1
ATOM 694 C CA . LYS A 1 91 ? -9.662 -4.579 -5.086 1.00 89.75 91 LYS A CA 1
ATOM 695 C C . LYS A 1 91 ? -10.237 -5.992 -5.228 1.00 89.75 91 LYS A C 1
ATOM 697 O O . LYS A 1 91 ? -11.149 -6.375 -4.501 1.00 89.75 91 LYS A O 1
ATOM 702 N N . LEU A 1 92 ? -9.687 -6.796 -6.132 1.00 89.31 92 LEU A N 1
ATOM 703 C CA . LEU A 1 92 ? -10.161 -8.159 -6.374 1.00 89.31 92 LEU A CA 1
ATOM 704 C C . LEU A 1 92 ? -9.777 -9.142 -5.264 1.00 89.31 92 LEU A C 1
ATOM 706 O O . LEU A 1 92 ? -10.506 -10.114 -5.055 1.00 89.31 92 LEU A O 1
ATOM 710 N N . VAL A 1 93 ? -8.656 -8.925 -4.575 1.00 87.19 93 VAL A N 1
ATOM 711 C CA . VAL A 1 93 ? -8.115 -9.874 -3.588 1.00 87.19 93 VAL A CA 1
ATOM 712 C C . VAL A 1 93 ? -8.449 -9.466 -2.151 1.00 87.19 93 VAL A C 1
ATOM 714 O O . VAL A 1 93 ? -8.943 -10.294 -1.387 1.00 87.19 93 VAL A O 1
ATOM 717 N N . TRP A 1 94 ? -8.219 -8.204 -1.781 1.00 82.19 94 TRP A N 1
ATOM 718 C CA . TRP A 1 94 ? -8.287 -7.735 -0.388 1.00 82.19 94 TRP A CA 1
ATOM 719 C C . TRP A 1 94 ? -9.506 -6.862 -0.069 1.00 82.19 94 TRP A C 1
ATOM 721 O O . TRP A 1 94 ? -9.963 -6.884 1.070 1.00 82.19 94 TRP A O 1
ATOM 731 N N . ASP A 1 95 ? -10.084 -6.164 -1.051 1.00 83.69 95 ASP A N 1
ATOM 732 C CA . ASP A 1 95 ? -11.272 -5.302 -0.856 1.00 83.69 95 ASP A CA 1
ATOM 733 C C . ASP A 1 95 ? -12.601 -6.088 -0.835 1.00 83.69 95 ASP A C 1
ATOM 735 O O . ASP A 1 95 ? -13.695 -5.515 -0.809 1.00 83.69 95 ASP A O 1
ATOM 739 N N . ARG A 1 96 ? -12.546 -7.425 -0.847 1.00 87.62 96 ARG A N 1
ATOM 740 C CA . ARG A 1 96 ? -13.748 -8.258 -0.742 1.00 87.62 96 ARG A CA 1
ATOM 741 C C . ARG A 1 96 ? -14.413 -8.024 0.609 1.00 87.62 96 ARG A C 1
ATOM 743 O O . ARG A 1 96 ? -13.785 -8.199 1.649 1.00 87.62 96 ARG A O 1
ATOM 750 N N . GLU A 1 97 ? -15.704 -7.704 0.590 1.00 88.50 97 GLU A N 1
ATOM 751 C CA . GLU A 1 97 ? -16.493 -7.458 1.802 1.00 88.50 97 GLU A CA 1
ATOM 752 C C . GLU A 1 97 ? -16.333 -8.536 2.888 1.00 88.50 97 GLU A C 1
ATOM 754 O O . GLU A 1 97 ? -16.005 -8.169 4.015 1.00 88.50 97 GLU A O 1
ATOM 759 N N . PRO A 1 98 ? -16.441 -9.850 2.597 1.00 90.69 98 PRO A N 1
ATOM 760 C CA . PRO A 1 98 ? -16.256 -10.871 3.630 1.00 90.69 98 PRO A CA 1
ATOM 761 C C . PRO A 1 98 ? -14.845 -10.870 4.233 1.00 90.69 98 PRO A C 1
ATOM 763 O O . PRO A 1 98 ? -14.688 -11.122 5.424 1.00 90.69 98 PRO A O 1
ATOM 766 N N . VAL A 1 99 ? -13.815 -10.551 3.441 1.00 89.25 99 VAL A N 1
ATOM 767 C CA . VAL A 1 99 ? -12.422 -10.485 3.916 1.00 89.25 99 VAL A CA 1
ATOM 768 C C . VAL A 1 99 ? -12.226 -9.275 4.824 1.00 89.25 99 VAL A C 1
ATOM 770 O O . VAL A 1 99 ? -11.619 -9.394 5.892 1.00 89.25 99 VAL A O 1
ATOM 773 N N . TYR A 1 100 ? -12.765 -8.122 4.424 1.00 90.88 100 TYR A N 1
ATOM 774 C CA . TYR A 1 100 ? -12.725 -6.903 5.224 1.00 90.88 100 TYR A CA 1
ATOM 775 C C . TYR A 1 100 ? -13.462 -7.092 6.555 1.00 90.88 100 TYR A C 1
ATOM 777 O O . TYR A 1 100 ? -12.868 -6.892 7.613 1.00 90.88 100 TYR A O 1
ATOM 785 N N . GLN A 1 101 ? -14.707 -7.570 6.516 1.00 92.81 101 GLN A N 1
ATOM 786 C CA . GLN A 1 101 ? -15.517 -7.786 7.715 1.00 92.81 101 GLN A CA 1
ATOM 787 C C . GLN A 1 101 ? -14.889 -8.814 8.658 1.00 92.81 101 GLN A C 1
ATOM 789 O O . GLN A 1 101 ? -14.794 -8.557 9.855 1.00 92.81 101 GLN A O 1
ATOM 794 N N . ALA A 1 102 ? -14.372 -9.933 8.140 1.00 93.88 102 ALA A N 1
ATOM 795 C CA . ALA A 1 102 ? -13.653 -10.907 8.962 1.00 93.88 102 ALA A CA 1
ATOM 796 C C . ALA A 1 102 ? -12.412 -10.288 9.630 1.00 93.88 102 ALA A C 1
ATOM 798 O O . ALA A 1 102 ? -12.137 -10.552 10.801 1.00 93.88 102 ALA A O 1
ATOM 799 N N . THR A 1 103 ? -11.689 -9.426 8.907 1.00 94.12 103 THR A N 1
ATOM 800 C CA . THR A 1 103 ? -10.517 -8.716 9.436 1.00 94.12 103 THR A CA 1
ATOM 801 C C . THR A 1 103 ? -10.913 -7.745 10.553 1.00 94.12 103 THR A C 1
ATOM 803 O O . THR A 1 103 ? -10.294 -7.768 11.615 1.00 94.12 103 THR A O 1
ATOM 806 N N . ILE A 1 104 ? -11.958 -6.934 10.363 1.00 94.94 104 ILE A N 1
ATOM 807 C CA . ILE A 1 104 ? -12.421 -5.978 11.380 1.00 94.94 104 ILE A CA 1
ATOM 808 C C . ILE A 1 104 ? -13.026 -6.691 12.590 1.00 94.94 104 ILE A C 1
ATOM 810 O O . ILE A 1 104 ? -12.689 -6.351 13.719 1.00 94.94 104 ILE A O 1
ATOM 814 N N . GLN A 1 105 ? -13.829 -7.736 12.396 1.00 95.56 105 GLN A N 1
ATOM 815 C CA . GLN A 1 105 ? -14.366 -8.518 13.513 1.00 95.56 105 GLN A CA 1
ATOM 816 C C . GLN A 1 105 ? -13.256 -9.167 14.341 1.00 95.56 105 GLN A C 1
ATOM 818 O O . GLN A 1 105 ? -13.319 -9.172 15.569 1.00 95.56 105 GLN A O 1
ATOM 823 N N . GLN A 1 106 ? -12.219 -9.705 13.690 1.00 95.75 106 GLN A N 1
ATOM 824 C CA . GLN A 1 106 ? -11.059 -10.230 14.404 1.00 95.75 106 GLN A CA 1
ATOM 825 C C . GLN A 1 106 ? -10.340 -9.118 15.181 1.00 95.75 106 GLN A C 1
ATOM 827 O O . GLN A 1 106 ? -9.883 -9.368 16.292 1.00 95.75 106 GLN A O 1
ATOM 832 N N . PHE A 1 107 ? -10.246 -7.912 14.617 1.00 96.00 107 PHE A N 1
ATOM 833 C CA . PHE A 1 107 ? -9.615 -6.756 15.255 1.00 96.00 107 PHE A CA 1
ATOM 834 C C . PHE A 1 107 ? -10.385 -6.293 16.496 1.00 96.00 107 PHE A C 1
ATOM 836 O O . PHE A 1 107 ? -9.785 -6.095 17.546 1.00 96.00 107 PHE A O 1
ATOM 843 N N . GLU A 1 108 ? -11.708 -6.173 16.403 1.00 95.38 108 GL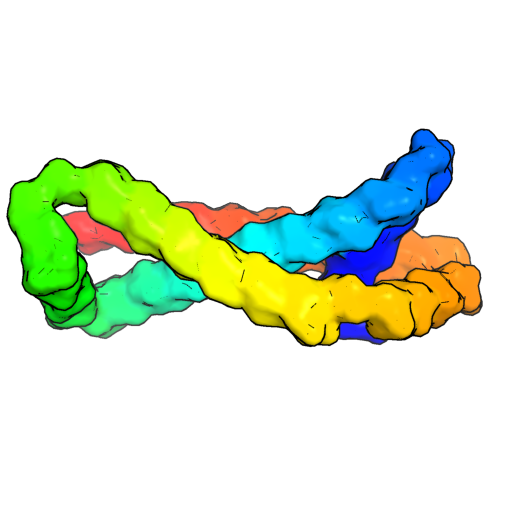U A N 1
ATOM 844 C CA . GLU A 1 108 ? -12.559 -5.688 17.498 1.00 95.38 108 GLU A CA 1
ATOM 845 C C . GLU A 1 108 ? -12.623 -6.642 18.691 1.00 95.38 108 GLU A C 1
ATOM 847 O O . GLU A 1 108 ? -12.844 -6.204 19.816 1.00 95.38 108 GLU A O 1
ATOM 852 N N . ARG A 1 109 ? -12.390 -7.939 18.463 1.00 96.50 109 ARG A N 1
ATOM 853 C CA . ARG A 1 109 ? -12.289 -8.942 19.534 1.00 96.50 109 ARG A CA 1
ATOM 854 C C . ARG A 1 109 ? -10.972 -8.862 20.314 1.00 96.50 109 ARG A C 1
ATOM 856 O O . ARG A 1 109 ? -10.843 -9.532 21.334 1.00 96.50 109 ARG A O 1
ATOM 863 N N . MET A 1 110 ? -9.985 -8.101 19.836 1.00 95.69 110 MET A N 1
ATOM 864 C CA . MET A 1 110 ? -8.704 -7.943 20.527 1.00 95.69 110 MET A CA 1
ATOM 865 C C . MET A 1 110 ? -8.816 -6.926 21.671 1.00 95.69 110 MET A C 1
ATOM 867 O O . MET A 1 110 ? -9.579 -5.965 21.552 1.00 95.69 110 MET A O 1
ATOM 871 N N . PRO A 1 111 ? -8.007 -7.055 22.737 1.00 96.31 111 PRO A N 1
ATOM 872 C CA . PRO A 1 111 ? -7.875 -6.014 23.754 1.00 96.31 111 PRO A CA 1
ATOM 873 C C . PRO A 1 111 ? -7.423 -4.677 23.146 1.00 96.31 111 PRO A C 1
ATOM 875 O O . PRO A 1 111 ? -6.629 -4.656 22.203 1.00 96.31 111 PRO A O 1
ATOM 878 N N . GLU A 1 112 ? -7.850 -3.550 23.720 1.00 92.44 112 GLU A N 1
ATOM 879 C CA . GLU A 1 112 ? -7.554 -2.205 23.188 1.00 92.44 112 GLU A CA 1
ATOM 880 C C . GLU A 1 112 ? -6.052 -1.940 22.985 1.00 92.44 112 GLU A C 1
ATOM 882 O O . GLU A 1 112 ? -5.638 -1.387 21.963 1.00 92.44 112 GLU A O 1
ATOM 887 N N . GLY A 1 113 ? -5.208 -2.394 23.918 1.00 93.38 113 GLY A N 1
ATOM 888 C CA . GLY A 1 113 ? -3.752 -2.265 23.795 1.00 93.38 113 GLY A CA 1
ATOM 889 C C . GLY A 1 113 ? -3.189 -3.000 22.573 1.00 93.38 113 GLY A C 1
ATOM 890 O O . GLY A 1 113 ? -2.260 -2.520 21.915 1.00 93.38 113 GLY A O 1
ATOM 891 N N . GLU A 1 114 ? -3.781 -4.139 22.211 1.00 94.50 114 GLU A N 1
ATOM 892 C CA . GLU A 1 114 ? -3.394 -4.889 21.021 1.00 94.50 114 GLU A CA 1
ATOM 893 C C . GLU A 1 114 ? -3.952 -4.261 19.739 1.00 94.50 114 GLU A C 1
ATOM 895 O O . GLU A 1 114 ? -3.226 -4.176 18.742 1.00 94.50 114 GLU A O 1
ATOM 900 N N . GLN A 1 115 ? -5.173 -3.721 19.781 1.00 94.44 115 GLN A N 1
ATOM 901 C CA . GLN A 1 115 ? -5.739 -2.946 18.674 1.00 94.44 115 GLN A CA 1
ATOM 902 C C . GLN A 1 115 ? -4.838 -1.756 18.311 1.00 94.44 115 GLN A C 1
ATOM 904 O O . GLN A 1 115 ? -4.455 -1.581 17.148 1.00 94.44 115 GLN A O 1
ATOM 909 N N . ALA A 1 116 ? -4.397 -0.993 19.315 1.00 94.38 116 ALA A N 1
ATOM 910 C CA . ALA A 1 116 ? -3.468 0.117 19.126 1.00 94.38 116 ALA A CA 1
ATOM 911 C C . ALA A 1 116 ? -2.115 -0.350 18.557 1.00 94.38 116 ALA A C 1
ATOM 913 O O . ALA A 1 116 ? -1.542 0.303 17.679 1.00 94.38 116 ALA A O 1
ATOM 914 N N . ARG A 1 117 ? -1.602 -1.503 19.011 1.00 94.88 117 ARG A N 1
ATOM 915 C CA . ARG A 1 117 ? -0.350 -2.091 18.504 1.00 94.88 117 ARG A CA 1
ATOM 916 C C . ARG A 1 117 ? -0.452 -2.475 17.027 1.00 94.88 117 ARG A C 1
ATOM 918 O O . ARG A 1 117 ? 0.465 -2.175 16.258 1.00 94.88 117 ARG A O 1
ATOM 925 N N . ILE A 1 118 ? -1.540 -3.133 16.629 1.00 94.56 118 ILE A N 1
ATOM 926 C CA . ILE A 1 118 ? -1.785 -3.538 15.239 1.00 94.56 118 ILE A CA 1
ATOM 927 C C . ILE A 1 118 ? -2.009 -2.313 14.349 1.00 94.56 118 ILE A C 1
ATOM 929 O O . ILE A 1 118 ? -1.395 -2.231 13.286 1.00 94.56 118 ILE A O 1
ATOM 933 N N . SER A 1 119 ? -2.780 -1.325 14.809 1.00 93.69 119 SER A N 1
ATOM 934 C CA . SER A 1 119 ? -2.953 -0.051 14.101 1.00 93.69 119 SER A CA 1
ATOM 935 C C . SER A 1 119 ? -1.602 0.635 13.847 1.00 93.69 119 SER A C 1
ATOM 937 O O . SER A 1 119 ? -1.240 0.915 12.702 1.00 93.69 119 SER A O 1
ATOM 939 N N . LYS A 1 120 ? -0.761 0.776 14.882 1.00 93.75 120 LYS A N 1
ATOM 940 C CA . LYS A 1 120 ? 0.604 1.318 14.739 1.00 93.75 120 LYS A CA 1
ATOM 941 C C . LYS A 1 120 ? 1.488 0.485 13.810 1.00 93.75 120 LYS A C 1
ATOM 943 O O . LYS A 1 120 ? 2.399 1.027 13.189 1.00 93.75 120 LYS A O 1
ATOM 948 N N . LYS A 1 121 ? 1.284 -0.833 13.725 1.00 92.88 121 LYS A N 1
ATOM 949 C CA . LYS A 1 121 ? 2.011 -1.700 12.783 1.00 92.88 121 LYS A CA 1
ATOM 950 C C . LYS A 1 121 ? 1.638 -1.370 11.334 1.00 92.88 121 LYS A C 1
ATOM 952 O O . LYS A 1 121 ? 2.546 -1.232 10.519 1.00 92.88 121 LYS A O 1
ATOM 957 N N . GLY A 1 122 ? 0.346 -1.206 11.039 1.00 89.69 122 GLY A N 1
ATOM 958 C CA . GLY A 1 122 ? -0.137 -0.793 9.716 1.00 89.69 122 GLY A CA 1
ATOM 959 C C . GLY A 1 122 ? 0.392 0.583 9.313 1.00 89.69 122 GLY A C 1
ATOM 960 O O . GLY A 1 122 ? 0.964 0.734 8.235 1.00 89.69 122 GLY A O 1
ATOM 961 N N . PHE A 1 123 ? 0.306 1.555 10.224 1.00 90.12 123 PHE A N 1
ATOM 962 C CA . PHE A 1 123 ? 0.833 2.900 9.994 1.00 90.12 123 PHE A CA 1
ATOM 963 C C . PHE A 1 123 ? 2.345 2.901 9.746 1.00 90.12 123 PHE A C 1
ATOM 965 O O . PHE A 1 123 ? 2.806 3.470 8.762 1.00 90.12 123 PHE A O 1
ATOM 972 N N . ARG A 1 124 ? 3.129 2.208 10.588 1.00 88.88 124 ARG A N 1
ATOM 973 C CA . ARG A 1 124 ? 4.587 2.099 10.406 1.00 88.88 124 ARG A CA 1
ATOM 974 C C . ARG A 1 124 ? 4.953 1.486 9.064 1.00 88.88 124 ARG A C 1
ATOM 976 O O . ARG A 1 124 ? 5.861 1.984 8.419 1.00 88.88 124 ARG A O 1
ATOM 983 N N . PHE A 1 125 ? 4.261 0.436 8.634 1.00 85.19 125 PHE A N 1
ATOM 984 C CA . PHE A 1 125 ? 4.514 -0.160 7.325 1.00 85.19 125 PHE A CA 1
ATOM 985 C C . PHE A 1 125 ? 4.380 0.871 6.198 1.00 85.19 125 PHE A C 1
ATOM 987 O O . PHE A 1 125 ? 5.306 1.029 5.407 1.00 85.19 125 PHE A O 1
ATOM 994 N N . PHE A 1 126 ? 3.291 1.641 6.187 1.00 83.94 126 PHE A N 1
ATOM 995 C CA . PHE A 1 126 ? 3.098 2.698 5.197 1.00 83.94 126 PHE A CA 1
ATOM 996 C C . PHE A 1 126 ? 4.147 3.817 5.327 1.00 83.94 126 PHE A C 1
ATOM 998 O O . PHE A 1 126 ? 4.811 4.165 4.350 1.00 83.94 126 PHE A O 1
ATOM 1005 N N . VAL A 1 127 ? 4.374 4.321 6.542 1.00 84.81 127 VAL A N 1
ATOM 1006 C CA . VAL A 1 127 ? 5.321 5.416 6.804 1.00 84.81 127 VAL A CA 1
ATOM 1007 C C . VAL A 1 127 ? 6.766 5.035 6.528 1.00 84.81 127 VAL A C 1
ATOM 1009 O O . VAL A 1 127 ? 7.515 5.908 6.130 1.00 84.81 127 VAL A O 1
ATOM 1012 N N . PHE A 1 128 ? 7.187 3.783 6.705 1.00 81.12 128 PHE A N 1
ATOM 1013 C CA . PHE A 1 128 ? 8.547 3.363 6.352 1.00 81.12 128 PHE A CA 1
ATOM 1014 C C . PHE A 1 128 ? 8.679 2.994 4.875 1.00 81.12 128 PHE A C 1
ATOM 1016 O O . PHE A 1 128 ? 9.759 3.168 4.309 1.00 81.12 128 PHE A O 1
ATOM 1023 N N . SER A 1 129 ? 7.603 2.541 4.224 1.00 76.81 129 SER A N 1
ATOM 1024 C CA . SER A 1 129 ? 7.622 2.257 2.785 1.00 76.81 129 SER A CA 1
ATOM 1025 C C . SER A 1 129 ? 7.902 3.515 1.947 1.00 76.81 129 SER A C 1
ATOM 1027 O O . SER A 1 129 ? 8.725 3.470 1.040 1.00 76.81 129 SER A O 1
ATOM 1029 N N . LEU A 1 130 ? 7.321 4.669 2.293 1.00 76.88 130 LEU A N 1
ATOM 1030 C CA . LEU A 1 130 ? 7.476 5.902 1.507 1.00 76.88 130 LEU A CA 1
ATOM 1031 C C . LEU A 1 130 ? 8.916 6.479 1.505 1.00 76.88 130 LEU A C 1
ATOM 1033 O O . LEU A 1 130 ? 9.459 6.685 0.420 1.00 76.88 130 LEU A O 1
ATOM 1037 N N . PRO A 1 131 ? 9.580 6.713 2.656 1.00 76.50 131 PRO A N 1
ATOM 1038 C CA . PRO A 1 131 ? 10.934 7.251 2.712 1.00 76.50 131 PRO A CA 1
ATOM 1039 C C . PRO A 1 131 ? 11.978 6.264 2.210 1.00 76.50 131 PRO A C 1
ATOM 1041 O O . PRO A 1 131 ? 12.928 6.689 1.570 1.00 76.50 131 PRO A O 1
ATOM 1044 N N . SER A 1 132 ? 11.820 4.960 2.471 1.00 75.81 132 SER A N 1
ATOM 1045 C CA . SER A 1 132 ? 12.787 3.962 1.987 1.00 75.81 132 SER A CA 1
ATOM 1046 C C . SER A 1 132 ? 12.858 3.958 0.462 1.00 75.81 132 SER A C 1
ATOM 1048 O O . SER A 1 132 ? 13.945 3.949 -0.106 1.00 75.81 132 SER A O 1
ATOM 1050 N N . ILE A 1 133 ? 11.713 4.076 -0.205 1.00 76.00 133 ILE A N 1
ATOM 1051 C CA . ILE A 1 133 ? 11.647 4.135 -1.665 1.00 76.00 133 ILE A CA 1
ATOM 1052 C C . ILE A 1 133 ? 12.119 5.498 -2.180 1.00 76.00 133 ILE A C 1
ATOM 1054 O O . ILE A 1 133 ? 12.854 5.550 -3.162 1.00 76.00 133 ILE A O 1
ATOM 1058 N N . ALA A 1 134 ? 11.786 6.595 -1.493 1.00 77.88 134 ALA A N 1
ATOM 1059 C CA . ALA A 1 134 ? 12.314 7.918 -1.828 1.00 77.88 134 ALA A CA 1
ATOM 1060 C C . ALA A 1 134 ? 13.849 7.982 -1.721 1.00 77.88 134 ALA A C 1
ATOM 1062 O O . ALA A 1 134 ? 14.488 8.597 -2.569 1.00 77.88 134 ALA A O 1
ATOM 1063 N N . LEU A 1 135 ? 14.442 7.319 -0.723 1.00 81.12 135 LEU A N 1
ATOM 1064 C CA . LEU A 1 135 ? 15.894 7.218 -0.560 1.00 81.12 135 LEU A CA 1
ATOM 1065 C C . LEU A 1 135 ? 16.539 6.388 -1.670 1.00 81.12 135 LEU A C 1
ATOM 1067 O O . LEU A 1 135 ? 17.575 6.795 -2.181 1.00 81.12 135 LEU A O 1
ATOM 1071 N N . VAL A 1 136 ? 15.927 5.269 -2.077 1.00 78.00 136 VAL A N 1
ATOM 1072 C CA . VAL A 1 13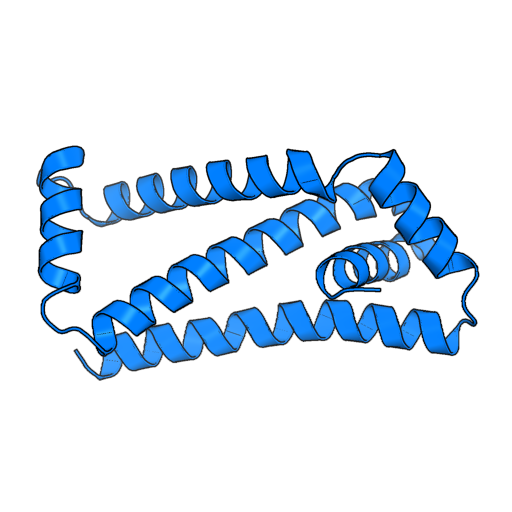6 ? 16.411 4.472 -3.220 1.00 78.00 136 VAL A CA 1
ATOM 1073 C C . VAL A 1 136 ? 16.380 5.298 -4.504 1.00 78.00 136 VAL A C 1
ATOM 1075 O O . VAL A 1 136 ? 17.359 5.309 -5.242 1.00 78.00 136 VAL A O 1
ATOM 1078 N N . ILE A 1 137 ? 15.290 6.033 -4.744 1.00 76.38 137 ILE A N 1
ATOM 1079 C CA . ILE A 1 137 ? 15.166 6.920 -5.906 1.00 76.38 137 ILE A CA 1
ATOM 1080 C C . ILE A 1 137 ? 16.226 8.027 -5.851 1.00 76.38 137 ILE A C 1
ATOM 1082 O O . ILE A 1 137 ? 16.919 8.256 -6.836 1.00 76.38 137 ILE A O 1
ATOM 1086 N N . LEU A 1 138 ? 16.382 8.698 -4.707 1.00 80.94 138 LEU A N 1
ATOM 1087 C CA . LEU A 1 138 ? 17.377 9.757 -4.536 1.00 80.94 138 LEU A CA 1
ATOM 1088 C C . LEU A 1 138 ? 18.801 9.233 -4.746 1.00 80.94 138 LEU A C 1
ATOM 1090 O O . LEU A 1 138 ? 19.586 9.877 -5.431 1.00 80.94 138 LEU A O 1
ATOM 1094 N N . TYR A 1 139 ? 19.125 8.068 -4.186 1.00 79.25 139 TYR A N 1
ATOM 1095 C CA . TYR A 1 139 ? 20.416 7.423 -4.392 1.00 79.25 139 TYR A CA 1
ATOM 1096 C C . TYR A 1 139 ? 20.651 7.099 -5.870 1.00 79.25 139 TYR A C 1
ATOM 1098 O O . TYR A 1 139 ? 21.718 7.421 -6.381 1.00 79.25 139 TYR A O 1
ATOM 1106 N N . ALA A 1 140 ? 19.651 6.545 -6.566 1.00 70.50 140 ALA A N 1
ATOM 1107 C CA . ALA A 1 140 ? 19.738 6.274 -8.001 1.00 70.50 140 ALA A CA 1
ATOM 1108 C C . ALA A 1 140 ? 20.081 7.544 -8.795 1.00 70.50 140 ALA A C 1
ATOM 1110 O O . ALA A 1 140 ? 20.987 7.514 -9.617 1.00 70.50 140 ALA A O 1
ATOM 1111 N N . PHE A 1 141 ? 19.416 8.667 -8.496 1.00 73.38 141 PHE A N 1
ATOM 1112 C CA . PHE A 1 141 ? 19.678 9.958 -9.144 1.00 73.38 141 PHE A CA 1
ATOM 1113 C C . PHE A 1 141 ? 21.045 10.565 -8.814 1.00 73.38 141 PHE A C 1
ATOM 1115 O O . PHE A 1 141 ? 21.565 11.334 -9.611 1.00 73.38 141 PHE A O 1
ATOM 1122 N N . LEU A 1 142 ? 21.594 10.296 -7.627 1.00 75.25 142 LEU A N 1
ATOM 1123 C CA . LEU A 1 142 ? 22.918 10.789 -7.236 1.00 75.25 142 LEU A CA 1
ATOM 1124 C C . LEU A 1 142 ? 24.058 9.912 -7.775 1.00 75.25 142 LEU A C 1
ATOM 1126 O O . LEU A 1 142 ? 25.193 10.376 -7.830 1.00 75.25 142 LEU A O 1
ATOM 1130 N N . ALA A 1 143 ? 23.774 8.650 -8.106 1.00 69.69 143 ALA A N 1
ATOM 1131 C CA . ALA A 1 143 ? 24.751 7.687 -8.608 1.00 69.69 143 ALA A CA 1
ATOM 1132 C C . ALA A 1 143 ? 24.849 7.650 -10.148 1.00 69.69 143 ALA A C 1
ATOM 1134 O O . ALA A 1 143 ? 25.834 7.123 -10.663 1.00 69.69 143 ALA A O 1
ATOM 1135 N N . SER A 1 144 ? 23.845 8.183 -10.856 1.00 59.62 144 SER A N 1
ATOM 1136 C CA . SER A 1 144 ? 23.808 8.387 -12.316 1.00 59.62 144 SER A CA 1
ATOM 1137 C C . SER A 1 144 ? 24.406 9.728 -12.727 1.00 59.62 144 SER A C 1
ATOM 1139 O O . SER A 1 144 ? 25.159 9.764 -13.721 1.00 59.62 144 SER A O 1
#

pLDDT: mean 86.61, std 7.22, range [59.62, 96.5]

Radius of gyration: 18.44 Å; chains: 1; bounding box: 43×25×53 Å